Protein AF-A0A9E5AR63-F1 (afdb_monomer_lite)

Foldseek 3Di:
DDADKDKQWDWDDDVPDDIDIDIDIDSPPDCVVPPSVNVVVVVVVVVVVVVVVVVVD

Radius of gyration: 13.51 Å; chains: 1; bounding box: 29×27×40 Å

Sequence (57 aa):
MQLTLRVVRGCVAQKGFRVRPVTRVTTLLDPERYPDGEILRAYVRRWRLEMCLDDLK

Structure (mmCIF, N/CA/C/O backbone):
data_AF-A0A9E5AR63-F1
#
_entry.id   AF-A0A9E5AR63-F1
#
loop_
_atom_site.group_PDB
_atom_site.id
_atom_site.type_symbol
_atom_site.label_atom_id
_atom_site.label_alt_id
_atom_site.label_comp_id
_atom_site.label_asym_id
_atom_site.label_entity_id
_atom_site.label_seq_id
_atom_site.pdbx_PDB_ins_code
_atom_site.Cartn_x
_atom_site.Cartn_y
_atom_site.Cartn_z
_atom_site.occupancy
_atom_site.B_iso_or_equiv
_atom_site.auth_seq_id
_atom_site.auth_comp_id
_atom_site.auth_asym_id
_atom_site.auth_atom_id
_atom_site.pdbx_PDB_model_num
ATOM 1 N N . MET A 1 1 ? -6.892 4.558 23.643 1.00 76.50 1 MET A N 1
ATOM 2 C CA . MET A 1 1 ? -7.465 4.593 22.277 1.00 76.50 1 MET A CA 1
ATOM 3 C C . MET A 1 1 ? -6.826 3.486 21.456 1.00 76.50 1 MET A C 1
ATOM 5 O O . MET A 1 1 ? -5.634 3.264 21.617 1.00 76.50 1 MET A O 1
ATOM 9 N N . GLN A 1 2 ? -7.599 2.792 20.622 1.00 86.25 2 GLN A N 1
ATOM 10 C CA . GLN A 1 2 ? -7.126 1.714 19.745 1.00 86.25 2 GLN A CA 1
ATOM 11 C C . GLN A 1 2 ? -7.491 2.069 18.297 1.00 86.25 2 GLN A C 1
ATOM 13 O O . GLN A 1 2 ? -8.574 2.603 18.066 1.00 86.25 2 GLN A O 1
ATOM 18 N N . LEU A 1 3 ? -6.588 1.814 17.346 1.00 91.81 3 LEU A N 1
ATOM 19 C CA . LEU A 1 3 ? -6.785 2.113 15.924 1.00 91.81 3 LEU A CA 1
ATOM 20 C C . LEU A 1 3 ? -6.595 0.837 15.100 1.00 91.81 3 LEU A C 1
ATOM 22 O O . LEU A 1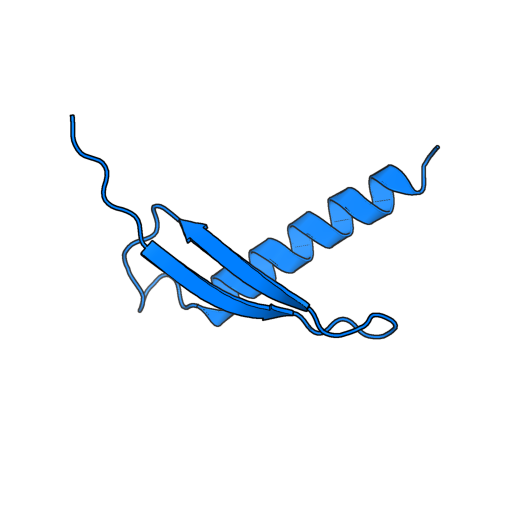 3 ? -5.533 0.218 15.151 1.00 91.81 3 LEU A O 1
ATOM 26 N N . THR A 1 4 ? -7.615 0.468 14.329 1.00 94.75 4 THR A N 1
ATOM 27 C CA . THR A 1 4 ? -7.570 -0.698 13.440 1.00 94.75 4 THR A CA 1
ATOM 28 C C . THR A 1 4 ? -7.038 -0.289 12.077 1.00 94.75 4 THR A C 1
ATOM 30 O O . THR A 1 4 ? -7.512 0.677 11.476 1.00 94.75 4 THR A O 1
ATOM 33 N N . LEU A 1 5 ? -6.054 -1.034 11.582 1.00 95.44 5 LEU A N 1
ATOM 34 C CA . LEU A 1 5 ? -5.389 -0.773 10.313 1.00 95.44 5 LEU A CA 1
ATOM 35 C C . LEU A 1 5 ? -5.332 -2.049 9.481 1.00 95.44 5 LEU A C 1
ATOM 37 O O . LEU A 1 5 ? -5.188 -3.150 10.009 1.00 95.44 5 LEU A O 1
ATOM 41 N N . ARG A 1 6 ? -5.379 -1.876 8.165 1.00 94.31 6 ARG A N 1
ATOM 42 C CA . ARG A 1 6 ? -5.156 -2.927 7.178 1.00 94.31 6 ARG A CA 1
ATOM 43 C C . ARG A 1 6 ? -3.821 -2.705 6.488 1.00 94.31 6 ARG A C 1
ATOM 45 O O . ARG A 1 6 ? -3.456 -1.578 6.145 1.00 94.31 6 ARG A O 1
ATOM 52 N N . VAL A 1 7 ? -3.109 -3.803 6.265 1.00 94.94 7 VAL A N 1
ATOM 53 C CA . VAL A 1 7 ? -1.835 -3.813 5.548 1.00 94.94 7 VAL A CA 1
ATOM 54 C C . VAL A 1 7 ? -2.056 -4.432 4.177 1.00 94.94 7 VAL A C 1
ATOM 56 O O . VAL A 1 7 ? -2.400 -5.604 4.072 1.00 94.94 7 VAL A O 1
ATOM 59 N N . VAL A 1 8 ? -1.822 -3.647 3.132 1.00 93.94 8 VAL A N 1
ATOM 60 C CA . VAL A 1 8 ? -1.876 -4.080 1.735 1.00 93.94 8 VAL A CA 1
ATOM 61 C C . VAL A 1 8 ? -0.449 -4.165 1.210 1.00 93.94 8 VAL A C 1
ATOM 63 O O . VAL A 1 8 ? 0.283 -3.173 1.216 1.00 93.94 8 VAL A O 1
ATOM 66 N N . ARG A 1 9 ? -0.030 -5.351 0.769 1.00 93.69 9 ARG A N 1
ATOM 67 C CA . ARG A 1 9 ? 1.307 -5.590 0.208 1.00 93.69 9 ARG A CA 1
ATOM 68 C C . ARG A 1 9 ? 1.180 -5.901 -1.271 1.00 93.69 9 ARG A C 1
ATOM 70 O O . ARG A 1 9 ? 0.298 -6.650 -1.674 1.00 93.69 9 ARG A O 1
ATOM 77 N N . GLY A 1 10 ? 2.078 -5.357 -2.074 1.00 91.00 10 GLY A N 1
ATOM 78 C CA . GLY A 1 10 ?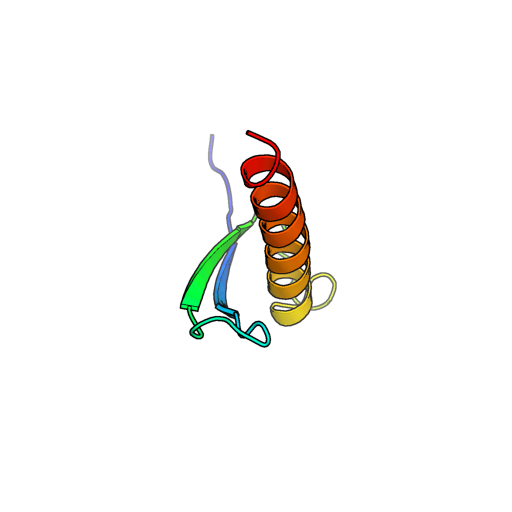 2.115 -5.682 -3.489 1.00 91.00 10 GLY A CA 1
ATOM 79 C C . GLY A 1 10 ? 3.358 -5.154 -4.170 1.00 91.00 10 GLY A C 1
ATOM 80 O O . GLY A 1 10 ? 4.220 -4.539 -3.548 1.00 91.00 10 GLY A O 1
ATOM 81 N N . CYS A 1 11 ? 3.439 -5.396 -5.469 1.00 89.88 11 CYS A N 1
ATOM 82 C CA . CYS A 1 11 ? 4.526 -4.911 -6.300 1.00 89.88 11 CYS A CA 1
ATOM 83 C C . CYS A 1 11 ? 3.996 -3.833 -7.237 1.00 89.88 11 CYS A C 1
ATOM 85 O O . CYS A 1 11 ? 2.986 -4.020 -7.914 1.00 89.88 11 CYS A O 1
ATOM 87 N N . VAL A 1 12 ? 4.696 -2.706 -7.293 1.00 85.00 12 VAL A N 1
ATOM 88 C CA . VAL A 1 12 ? 4.417 -1.641 -8.251 1.00 85.00 12 VAL A CA 1
ATOM 89 C C . VAL A 1 12 ? 5.377 -1.796 -9.413 1.00 85.00 12 VAL A C 1
ATOM 91 O O . VAL A 1 12 ? 6.590 -1.663 -9.248 1.00 85.00 12 VAL A O 1
ATOM 94 N N . ALA A 1 13 ? 4.821 -2.070 -10.590 1.00 82.88 13 ALA A N 1
ATOM 95 C CA . ALA A 1 13 ? 5.538 -2.033 -11.852 1.00 82.88 13 ALA A CA 1
ATOM 96 C C . ALA A 1 13 ? 5.143 -0.764 -12.613 1.00 82.88 13 ALA A C 1
ATOM 98 O O . ALA A 1 13 ? 3.964 -0.537 -12.888 1.00 82.88 13 ALA A O 1
ATOM 99 N N . GLN A 1 14 ? 6.129 0.057 -12.963 1.00 76.94 14 GLN A N 1
ATOM 100 C CA . GLN A 1 14 ? 5.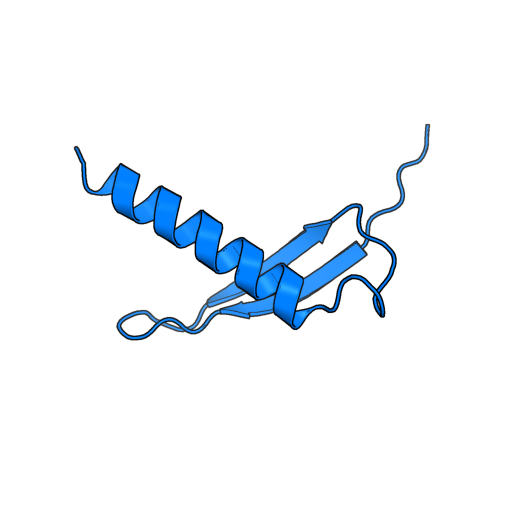951 1.216 -13.831 1.00 76.94 14 GLN A CA 1
ATOM 101 C C . GLN A 1 14 ? 6.875 1.061 -15.033 1.00 76.94 14 GLN A C 1
ATOM 103 O O . GLN A 1 14 ? 8.049 0.729 -14.885 1.00 76.94 14 GLN A O 1
ATOM 108 N N . LYS A 1 15 ? 6.343 1.295 -16.235 1.00 76.38 15 LYS A N 1
ATOM 109 C CA . LYS A 1 15 ? 7.122 1.225 -17.475 1.00 76.38 15 LYS A CA 1
ATOM 110 C C . LYS A 1 15 ? 8.321 2.179 -17.379 1.00 76.38 15 LYS A C 1
ATOM 112 O O . LYS A 1 15 ? 8.131 3.357 -17.092 1.00 76.38 15 LYS A O 1
ATOM 117 N N . GLY A 1 16 ? 9.530 1.657 -17.590 1.00 78.50 16 GLY A N 1
ATOM 118 C CA . GLY A 1 16 ? 10.785 2.412 -17.459 1.00 78.50 16 GLY A CA 1
ATOM 119 C C . GLY A 1 16 ? 11.425 2.389 -16.065 1.00 78.50 16 GLY A C 1
ATOM 120 O O . GLY A 1 16 ? 12.544 2.863 -15.918 1.00 78.50 16 GLY A O 1
ATOM 121 N N . PHE A 1 17 ? 10.774 1.796 -15.057 1.00 74.62 17 PHE A N 1
ATOM 122 C CA . PHE A 1 17 ? 11.303 1.688 -13.696 1.00 74.62 17 PHE A CA 1
ATOM 123 C C . PHE A 1 17 ? 11.367 0.232 -13.231 1.00 74.62 17 PHE A C 1
ATOM 125 O O . PHE A 1 17 ? 10.564 -0.617 -13.620 1.00 74.62 17 PHE A O 1
ATOM 132 N N . ARG A 1 18 ? 12.327 -0.059 -12.348 1.00 83.69 18 ARG A N 1
ATOM 133 C CA . ARG A 1 18 ? 12.423 -1.363 -11.682 1.00 83.69 18 ARG A CA 1
ATOM 134 C C . ARG A 1 18 ? 11.178 -1.590 -10.820 1.00 83.69 18 ARG A C 1
ATOM 136 O O . ARG A 1 18 ? 10.799 -0.700 -10.063 1.00 83.69 18 ARG A O 1
ATOM 143 N N . VAL A 1 19 ? 10.585 -2.784 -10.907 1.00 88.38 19 VAL A N 1
ATOM 144 C CA . VAL A 1 19 ? 9.475 -3.197 -10.034 1.00 88.38 19 VAL A CA 1
ATOM 145 C C . VAL A 1 19 ? 9.915 -3.102 -8.577 1.00 88.38 19 VAL A C 1
ATOM 147 O O . VAL A 1 19 ? 10.970 -3.627 -8.216 1.00 88.38 19 VAL A O 1
ATOM 150 N N . ARG A 1 20 ? 9.118 -2.432 -7.741 1.00 87.00 20 ARG A N 1
ATOM 151 C CA . ARG A 1 20 ? 9.413 -2.275 -6.312 1.00 87.00 20 ARG A CA 1
ATOM 152 C C . ARG A 1 20 ? 8.314 -2.900 -5.457 1.00 87.00 20 ARG A C 1
ATOM 154 O O . ARG A 1 20 ? 7.135 -2.654 -5.733 1.00 87.00 20 ARG A O 1
ATOM 161 N N . PRO A 1 21 ? 8.669 -3.680 -4.422 1.00 91.00 21 PRO A N 1
ATOM 162 C CA . PRO A 1 21 ? 7.705 -4.086 -3.415 1.00 91.00 21 PRO A CA 1
ATOM 163 C C . PRO A 1 21 ? 7.273 -2.853 -2.617 1.00 91.00 21 PRO A C 1
ATOM 165 O O . PRO A 1 21 ? 8.098 -2.025 -2.230 1.00 91.00 21 PRO A O 1
ATOM 168 N N . VAL A 1 22 ? 5.976 -2.729 -2.372 1.00 90.25 22 VAL A N 1
ATOM 169 C CA . VAL A 1 22 ? 5.385 -1.656 -1.577 1.00 90.25 22 VAL A CA 1
ATOM 170 C C . VAL A 1 22 ? 4.473 -2.252 -0.514 1.00 90.25 22 VAL A C 1
ATOM 172 O O . VAL A 1 22 ? 3.769 -3.238 -0.737 1.00 90.25 22 VAL A O 1
ATOM 175 N N . THR A 1 23 ? 4.484 -1.631 0.661 1.00 93.12 23 THR A N 1
ATOM 176 C CA . THR A 1 23 ? 3.554 -1.938 1.746 1.00 93.12 23 THR A CA 1
ATOM 177 C C . THR A 1 23 ? 2.776 -0.675 2.061 1.00 93.12 23 THR A C 1
ATOM 179 O O . THR A 1 23 ? 3.354 0.349 2.423 1.00 93.12 23 THR A O 1
ATOM 182 N N . ARG A 1 24 ? 1.458 -0.735 1.899 1.00 92.69 24 ARG A N 1
ATOM 183 C CA . ARG A 1 24 ? 0.543 0.359 2.193 1.00 92.69 24 ARG A CA 1
ATOM 184 C C . ARG A 1 24 ? -0.248 0.019 3.445 1.00 92.69 24 ARG A C 1
ATOM 186 O O . ARG A 1 24 ? -0.908 -1.012 3.503 1.00 92.69 24 ARG A O 1
ATOM 193 N N . VAL A 1 25 ? -0.199 0.907 4.428 1.00 94.00 25 VAL A N 1
ATOM 194 C CA . VAL A 1 25 ? -1.047 0.836 5.620 1.00 94.00 25 VAL A CA 1
ATOM 195 C C . VAL A 1 25 ? -2.223 1.784 5.417 1.00 94.00 25 VAL A C 1
ATOM 197 O O . VAL A 1 25 ? -2.037 2.911 4.952 1.00 94.00 25 VAL A O 1
ATOM 200 N N . THR A 1 26 ? -3.435 1.314 5.695 1.00 93.06 26 THR A N 1
ATOM 201 C CA . THR A 1 26 ? -4.672 2.058 5.443 1.00 93.06 26 THR A CA 1
ATOM 202 C C . THR A 1 26 ? -5.711 1.806 6.534 1.00 93.06 26 THR A C 1
ATOM 204 O O . THR A 1 26 ? -5.756 0.727 7.119 1.00 93.06 26 THR A O 1
ATOM 207 N N . THR A 1 27 ? -6.564 2.797 6.789 1.00 94.75 27 THR A N 1
ATOM 208 C CA . THR A 1 27 ? -7.778 2.671 7.615 1.00 94.75 27 THR A CA 1
ATOM 209 C C . THR A 1 27 ? -8.981 2.176 6.805 1.00 94.75 27 THR A C 1
ATOM 211 O O . THR A 1 27 ? -10.061 1.988 7.354 1.00 94.75 27 THR A O 1
ATOM 214 N N . LEU A 1 28 ? -8.812 1.947 5.497 1.00 93.94 28 LEU A N 1
ATOM 215 C CA . LEU A 1 28 ? -9.820 1.328 4.636 1.00 93.94 28 LEU A CA 1
ATOM 216 C C . LEU A 1 28 ? -9.851 -0.181 4.896 1.00 93.94 28 LEU A C 1
ATOM 218 O O . LEU A 1 28 ? -9.079 -0.943 4.310 1.00 93.94 28 LEU A O 1
ATOM 222 N N . LEU A 1 29 ? -10.712 -0.596 5.820 1.00 93.88 29 LEU A N 1
ATOM 223 C CA . LEU A 1 29 ? -10.768 -1.981 6.292 1.00 93.88 29 LEU A CA 1
ATOM 224 C C . LEU A 1 29 ? -11.525 -2.912 5.340 1.00 93.88 29 LEU A C 1
ATOM 226 O O . LEU A 1 29 ? -11.243 -4.103 5.337 1.00 93.88 29 LEU A O 1
ATOM 230 N N . ASP A 1 30 ? -12.430 -2.374 4.521 1.00 93.12 30 ASP A N 1
ATOM 231 C CA . ASP A 1 30 ? -13.315 -3.159 3.660 1.00 93.12 30 ASP A CA 1
ATOM 232 C C . ASP A 1 30 ? -12.621 -3.579 2.344 1.00 93.12 30 ASP A C 1
ATOM 234 O O . ASP A 1 30 ? -12.257 -2.708 1.545 1.00 93.12 30 ASP A O 1
ATOM 238 N N . PRO A 1 31 ? -12.370 -4.881 2.109 1.00 89.94 31 PRO A N 1
ATOM 239 C CA . PRO A 1 31 ? -11.665 -5.351 0.919 1.00 89.94 31 PRO A CA 1
ATOM 240 C C . PRO A 1 31 ? -12.541 -5.418 -0.335 1.00 89.94 31 PRO A C 1
ATOM 242 O O . PRO A 1 31 ? -11.992 -5.331 -1.432 1.00 89.94 31 PRO A O 1
ATOM 245 N N . GLU A 1 32 ? -13.862 -5.544 -0.196 1.00 92.06 32 GLU A N 1
ATOM 246 C CA . GLU A 1 32 ? -14.797 -5.592 -1.327 1.00 92.06 32 GLU A CA 1
ATOM 247 C C . GLU A 1 32 ? -14.989 -4.198 -1.928 1.00 92.06 32 GLU A C 1
ATOM 249 O O . GLU A 1 32 ? -14.947 -4.017 -3.145 1.00 92.06 32 GLU A O 1
ATOM 254 N N . ARG A 1 33 ? -15.117 -3.188 -1.066 1.00 92.50 33 ARG A N 1
ATOM 255 C CA . ARG A 1 33 ? -15.237 -1.781 -1.447 1.00 92.50 33 ARG A CA 1
ATOM 256 C C . ARG A 1 33 ? -13.897 -1.144 -1.794 1.00 92.50 33 ARG A C 1
ATOM 258 O O . ARG A 1 33 ? -13.861 -0.222 -2.603 1.00 92.50 33 ARG A O 1
ATOM 265 N N . TYR A 1 34 ? -12.811 -1.612 -1.178 1.00 91.25 34 TYR A N 1
ATOM 266 C CA . TYR A 1 34 ? -11.455 -1.122 -1.423 1.00 91.25 34 TYR A CA 1
ATOM 267 C C . TYR A 1 34 ? -10.500 -2.291 -1.698 1.00 91.25 34 TYR A C 1
ATOM 269 O O . TYR A 1 34 ? -9.752 -2.725 -0.804 1.00 91.25 34 TYR A O 1
ATOM 277 N N . PRO A 1 35 ? -10.502 -2.809 -2.937 1.00 92.75 35 PRO A N 1
ATOM 278 C CA . PRO A 1 35 ? -9.636 -3.910 -3.321 1.00 92.75 35 PRO A CA 1
ATOM 279 C C . PRO A 1 35 ? -8.160 -3.493 -3.324 1.00 92.75 35 PRO A C 1
ATOM 281 O O . PRO A 1 35 ? -7.798 -2.365 -3.674 1.00 92.75 35 PRO A O 1
ATOM 284 N N . ASP A 1 36 ? -7.280 -4.437 -2.978 1.00 91.25 36 ASP A N 1
ATOM 285 C CA . ASP A 1 36 ? -5.832 -4.216 -2.827 1.00 91.25 36 ASP A CA 1
ATOM 286 C C . ASP A 1 36 ? -5.205 -3.548 -4.053 1.00 91.25 36 ASP A C 1
ATOM 288 O O . ASP A 1 36 ? -4.434 -2.592 -3.938 1.00 91.25 36 ASP A O 1
ATOM 292 N N . GLY A 1 37 ? -5.573 -4.020 -5.246 1.00 89.19 37 GLY A N 1
ATOM 293 C CA . GLY A 1 37 ? -5.053 -3.494 -6.503 1.00 89.19 37 GLY A CA 1
ATOM 294 C C . GLY A 1 37 ? -5.397 -2.022 -6.725 1.00 89.19 37 GLY A C 1
ATOM 295 O O . GLY A 1 37 ? -4.589 -1.281 -7.283 1.00 89.19 37 GLY A O 1
ATOM 296 N N . GLU A 1 38 ? -6.562 -1.569 -6.270 1.00 91.94 38 GLU A N 1
ATOM 297 C CA . GLU A 1 38 ? -6.995 -0.184 -6.434 1.00 91.94 38 GLU A CA 1
ATOM 298 C C . GLU A 1 38 ? -6.320 0.740 -5.415 1.00 91.94 38 GLU A C 1
ATOM 300 O O . GLU A 1 38 ? -5.852 1.822 -5.783 1.00 91.94 38 GLU A O 1
ATOM 305 N N . ILE A 1 39 ? -6.138 0.268 -4.176 1.00 92.75 39 ILE A N 1
ATOM 306 C CA . ILE A 1 39 ? -5.329 0.950 -3.155 1.00 92.75 39 ILE A CA 1
ATOM 307 C C . ILE A 1 39 ? -3.883 1.115 -3.633 1.00 92.75 39 ILE A C 1
ATOM 309 O O . ILE A 1 39 ? -3.309 2.206 -3.540 1.00 92.75 39 ILE A O 1
ATOM 313 N N . LEU A 1 40 ? -3.294 0.054 -4.185 1.00 90.69 40 LEU A N 1
ATOM 314 C CA . LEU A 1 40 ? -1.945 0.094 -4.736 1.00 90.69 40 LEU A CA 1
ATOM 315 C C 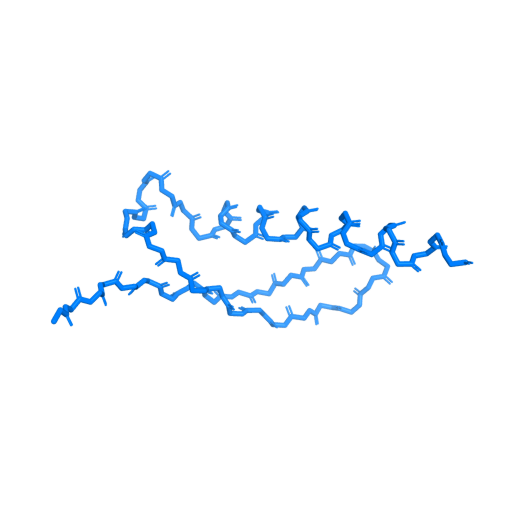. LEU A 1 40 ? -1.870 1.045 -5.935 1.00 90.69 40 LEU A C 1
ATOM 317 O O . LEU A 1 40 ? -0.998 1.908 -5.959 1.00 90.69 40 LEU A O 1
ATOM 321 N N . ARG A 1 41 ? -2.809 0.988 -6.888 1.00 89.62 41 ARG A N 1
ATOM 322 C CA . ARG A 1 41 ? -2.861 1.929 -8.028 1.00 89.62 41 ARG A CA 1
ATOM 323 C C . ARG A 1 41 ? -2.992 3.383 -7.579 1.00 89.62 41 ARG A C 1
ATOM 325 O O . ARG A 1 41 ? -2.329 4.252 -8.144 1.00 89.62 41 ARG A O 1
ATOM 33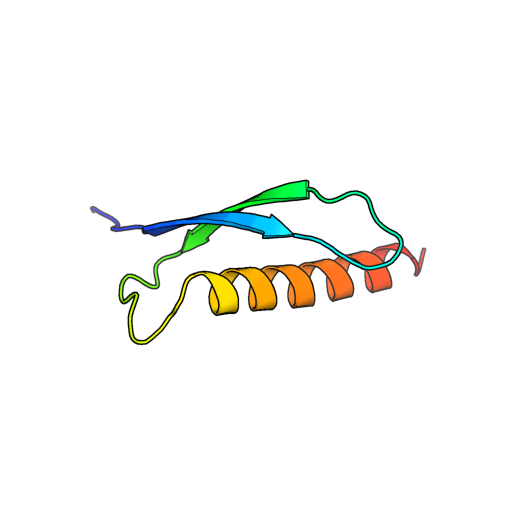2 N N . ALA A 1 42 ? -3.810 3.664 -6.566 1.00 90.00 42 ALA A N 1
ATOM 333 C CA . ALA A 1 42 ? -3.922 4.997 -5.984 1.00 90.00 42 ALA A CA 1
ATOM 334 C C . ALA A 1 42 ? -2.588 5.462 -5.378 1.00 90.00 42 ALA A C 1
ATOM 336 O O . ALA A 1 42 ? -2.179 6.604 -5.599 1.00 90.00 42 ALA A O 1
ATOM 337 N N . TYR A 1 43 ? -1.868 4.568 -4.693 1.00 88.81 43 TYR A N 1
ATOM 338 C CA . TYR A 1 43 ? -0.522 4.847 -4.194 1.00 88.81 43 TYR A CA 1
ATOM 339 C C . TYR A 1 43 ? 0.467 5.166 -5.327 1.00 88.81 43 TYR A C 1
ATOM 341 O O . TYR A 1 43 ? 1.189 6.155 -5.223 1.00 88.81 43 TYR A O 1
ATOM 349 N N . VAL A 1 44 ? 0.451 4.407 -6.430 1.00 85.38 44 VAL A N 1
ATOM 350 C CA . VAL A 1 44 ? 1.300 4.674 -7.610 1.00 85.38 44 VAL A CA 1
ATOM 351 C C . VAL A 1 44 ? 1.007 6.038 -8.222 1.00 85.38 44 VAL A C 1
ATOM 353 O O . VAL A 1 44 ? 1.934 6.784 -8.525 1.00 85.38 44 VAL A O 1
ATOM 356 N N . ARG A 1 45 ? -0.274 6.391 -8.391 1.00 86.50 45 ARG A N 1
ATOM 357 C CA . ARG A 1 45 ? -0.665 7.700 -8.936 1.00 86.50 45 ARG A CA 1
ATOM 358 C C . ARG A 1 45 ? -0.117 8.847 -8.089 1.00 86.50 45 ARG A C 1
ATOM 360 O O . ARG A 1 45 ? 0.433 9.792 -8.644 1.00 86.50 45 ARG A O 1
ATOM 367 N N . ARG A 1 46 ? -0.216 8.733 -6.760 1.00 85.62 46 ARG A N 1
ATOM 368 C CA . ARG A 1 46 ? 0.335 9.723 -5.824 1.00 85.62 46 ARG A CA 1
ATOM 369 C C . ARG A 1 46 ? 1.856 9.808 -5.917 1.00 85.62 46 ARG A C 1
ATOM 371 O O . ARG A 1 46 ? 2.392 10.902 -6.009 1.00 85.62 46 ARG A O 1
ATOM 378 N N . TRP A 1 47 ? 2.539 8.668 -5.964 1.00 83.50 47 TRP A N 1
ATOM 379 C CA . TRP A 1 47 ? 3.995 8.649 -6.091 1.00 83.50 47 TRP A CA 1
ATOM 380 C C . TRP A 1 47 ? 4.476 9.279 -7.407 1.00 83.50 47 TRP A C 1
ATOM 382 O O . TRP A 1 47 ? 5.454 10.019 -7.412 1.00 83.50 47 TRP A O 1
ATOM 392 N N . ARG A 1 48 ? 3.755 9.065 -8.516 1.00 80.12 48 ARG A N 1
ATOM 393 C CA . ARG A 1 48 ? 4.067 9.708 -9.801 1.00 80.12 48 ARG A CA 1
ATOM 394 C C . ARG A 1 48 ? 3.966 11.233 -9.724 1.00 80.12 48 ARG A C 1
ATOM 396 O O . ARG A 1 48 ? 4.819 11.908 -10.283 1.00 80.12 48 ARG A O 1
ATOM 403 N N . LEU A 1 49 ? 2.953 11.757 -9.030 1.00 81.75 49 LEU A N 1
ATOM 404 C CA . LEU A 1 49 ? 2.823 13.195 -8.773 1.00 81.75 49 LEU A CA 1
ATOM 405 C C . LEU A 1 49 ? 4.014 13.726 -7.967 1.00 81.75 49 LEU A C 1
ATOM 407 O O . LEU A 1 49 ? 4.597 14.727 -8.361 1.00 81.75 49 LEU A O 1
ATOM 411 N N . GLU A 1 50 ? 4.413 13.034 -6.896 1.00 77.81 50 GLU A N 1
ATOM 412 C CA . GLU A 1 50 ? 5.589 13.415 -6.096 1.00 77.81 50 GLU A CA 1
ATOM 413 C C . GLU A 1 50 ? 6.882 13.420 -6.932 1.00 77.81 50 GLU A C 1
ATOM 415 O O . GLU A 1 50 ? 7.675 14.346 -6.815 1.00 77.81 50 GLU A O 1
ATOM 420 N N . MET A 1 51 ? 7.074 12.445 -7.828 1.00 73.38 51 MET A N 1
ATOM 421 C CA . MET A 1 51 ? 8.248 12.396 -8.715 1.00 73.38 51 MET A CA 1
ATOM 422 C C . MET A 1 51 ? 8.248 13.509 -9.773 1.00 73.38 51 MET A C 1
ATOM 424 O O . MET A 1 51 ? 9.298 14.070 -10.051 1.00 73.38 51 MET A O 1
ATOM 428 N N . CYS A 1 52 ? 7.091 13.853 -10.352 1.00 68.81 52 CYS A N 1
ATOM 429 C CA . CYS A 1 52 ? 6.989 14.980 -11.289 1.00 68.81 52 CYS A CA 1
ATOM 430 C C . CYS A 1 52 ? 7.240 16.334 -10.611 1.00 68.81 52 CYS A C 1
ATOM 432 O O . CYS A 1 52 ? 7.679 17.265 -11.273 1.00 68.81 52 CYS A O 1
ATOM 434 N N . LEU A 1 53 ? 6.941 16.451 -9.315 1.00 67.44 53 LEU A N 1
ATOM 435 C CA . LEU A 1 53 ? 7.261 17.643 -8.533 1.00 67.44 53 LEU A CA 1
ATOM 436 C C . LEU A 1 53 ? 8.743 17.689 -8.139 1.00 67.44 53 LEU A C 1
ATOM 438 O O . LEU A 1 53 ? 9.316 18.772 -8.111 1.00 67.44 53 LEU A O 1
ATOM 442 N N . ASP A 1 54 ? 9.371 16.543 -7.857 1.00 62.97 54 ASP A N 1
ATOM 443 C CA . ASP A 1 54 ? 10.805 16.484 -7.536 1.00 62.97 54 ASP A CA 1
ATOM 444 C C . ASP A 1 54 ? 11.702 16.850 -8.732 1.00 62.97 54 ASP A C 1
ATOM 446 O O . ASP A 1 54 ? 12.772 17.421 -8.531 1.00 62.97 54 ASP A O 1
ATOM 450 N N . ASP A 1 55 ? 11.235 16.588 -9.959 1.00 60.66 55 ASP A N 1
ATOM 451 C CA . ASP A 1 55 ? 11.896 16.967 -11.221 1.00 60.66 55 ASP A CA 1
ATOM 452 C C . ASP A 1 55 ? 11.883 18.489 -11.482 1.00 60.66 55 ASP A C 1
ATOM 454 O O . ASP A 1 55 ? 12.645 18.986 -12.303 1.00 60.66 55 ASP A O 1
ATOM 458 N N . LEU A 1 56 ? 11.055 19.251 -10.754 1.00 67.19 56 LEU A N 1
ATOM 459 C CA . LEU A 1 56 ? 10.926 20.708 -10.878 1.00 67.19 56 LEU A CA 1
ATOM 460 C C . LEU A 1 56 ? 11.891 21.476 -9.943 1.00 67.19 56 LEU A C 1
ATOM 462 O O . LEU A 1 56 ? 11.503 22.489 -9.355 1.00 67.19 56 LEU A O 1
ATOM 466 N N . LYS A 1 57 ? 13.112 20.963 -9.748 1.00 53.12 57 LYS A N 1
ATOM 467 C CA . LYS A 1 57 ? 14.204 21.657 -9.035 1.00 53.12 57 LYS A CA 1
ATOM 468 C C . LYS A 1 57 ? 14.971 22.584 -9.968 1.00 53.12 57 LYS A C 1
ATOM 470 O O . LYS A 1 57 ? 15.316 23.687 -9.494 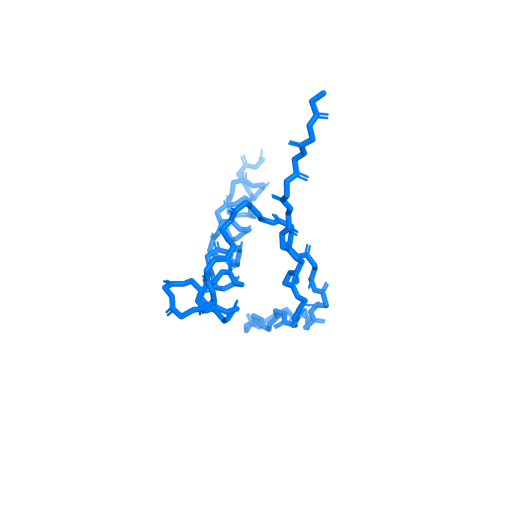1.00 53.12 57 LYS A O 1
#

pLDDT: mean 85.66, std 9.7, range [53.12, 95.44]

Secondary structure (DSSP, 8-state):
-----EEEEEEE--TTS--EEEEEEES---TTTS-HHHHHHHHHHHHHHHHHHHT--